Protein AF-A0A7V4JTA4-F1 (afdb_monomer)

Radius of gyration: 23.9 Å; Cα contacts (8 Å, |Δi|>4): 14; chains: 1; bounding box: 67×30×43 Å

Solvent-accessible surface area (backbone atoms only — not comparable to full-atom values): 5001 Å² total; per-residue (Å²): 133,82,64,90,89,48,84,68,96,59,54,70,66,60,48,51,53,52,53,52,50,53,36,31,72,76,53,34,67,69,52,30,52,56,49,48,63,71,69,46,74,68,92,53,62,61,70,63,51,45,67,73,69,50,73,100,63,54,72,69,56,52,53,50,53,53,52,49,57,52,51,56,50,51,51,56,59,62,74,74,112

Structure (mmCIF, N/CA/C/O backbone):
data_AF-A0A7V4JTA4-F1
#
_entry.id   AF-A0A7V4JTA4-F1
#
loop_
_atom_si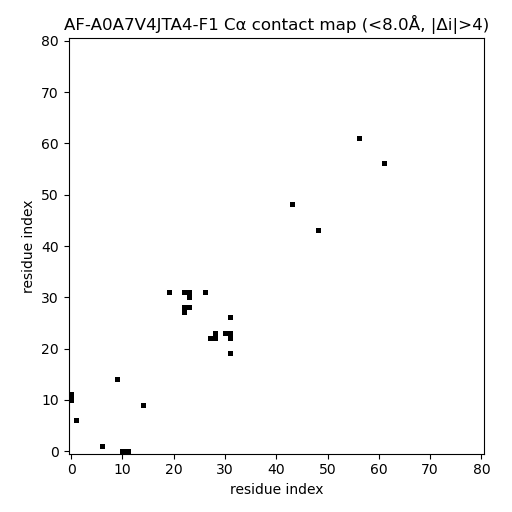te.group_PDB
_atom_site.id
_atom_site.type_symbol
_atom_site.label_atom_id
_atom_site.label_alt_id
_atom_site.label_comp_id
_atom_site.label_asym_id
_atom_site.label_entity_id
_atom_site.label_seq_id
_atom_site.pdbx_PDB_ins_code
_atom_site.Cartn_x
_atom_site.Cartn_y
_atom_site.Cartn_z
_atom_site.occupancy
_atom_site.B_iso_or_equiv
_atom_site.auth_seq_id
_atom_site.auth_comp_id
_atom_site.auth_asym_id
_atom_site.auth_atom_id
_atom_site.pdbx_PDB_model_num
ATOM 1 N N . MET A 1 1 ? -10.145 19.364 1.406 1.00 47.41 1 MET A N 1
ATOM 2 C CA . MET A 1 1 ? -10.236 19.438 -0.064 1.00 47.41 1 MET A CA 1
ATOM 3 C C . MET A 1 1 ? -11.699 19.207 -0.418 1.00 47.41 1 MET A C 1
ATOM 5 O O . MET A 1 1 ? -12.259 18.245 0.086 1.00 47.41 1 MET A O 1
ATOM 9 N N . VAL A 1 2 ? -12.361 20.141 -1.111 1.00 42.34 2 VAL A N 1
ATOM 10 C CA . VAL A 1 2 ? -13.815 20.078 -1.368 1.00 42.34 2 VAL A CA 1
ATOM 11 C C . VAL A 1 2 ? -14.053 19.295 -2.654 1.00 42.34 2 VAL A C 1
ATOM 13 O O . VAL A 1 2 ? -13.653 19.740 -3.725 1.00 42.34 2 VAL A O 1
ATOM 16 N N . LEU A 1 3 ? -14.725 18.153 -2.545 1.00 50.97 3 LEU A N 1
ATOM 17 C CA . LEU A 1 3 ? -15.368 17.477 -3.667 1.00 50.97 3 LEU A CA 1
ATOM 18 C C . LEU A 1 3 ? -16.882 17.549 -3.426 1.00 50.97 3 LEU A C 1
ATOM 20 O O . LEU A 1 3 ? -17.360 17.195 -2.351 1.00 50.97 3 LEU A O 1
ATOM 24 N N . ALA A 1 4 ? -17.620 18.065 -4.411 1.00 57.66 4 ALA A N 1
ATOM 25 C CA . ALA A 1 4 ? -19.088 18.084 -4.454 1.00 57.66 4 ALA A CA 1
ATOM 26 C C . ALA A 1 4 ? -19.820 18.770 -3.273 1.00 57.66 4 ALA A C 1
ATOM 28 O O . ALA A 1 4 ? -20.872 18.307 -2.839 1.00 57.66 4 ALA A O 1
ATOM 29 N N . GLY A 1 5 ? -19.294 19.881 -2.740 1.00 55.94 5 GLY A N 1
ATOM 30 C CA . GLY A 1 5 ? -20.015 20.705 -1.751 1.00 55.94 5 GLY A CA 1
ATOM 31 C C . GLY A 1 5 ? -20.236 20.048 -0.381 1.00 55.94 5 GLY A C 1
ATOM 32 O O . GLY A 1 5 ? -20.959 20.595 0.448 1.00 55.94 5 GLY A O 1
ATOM 33 N N . GLN A 1 6 ? -19.612 18.896 -0.123 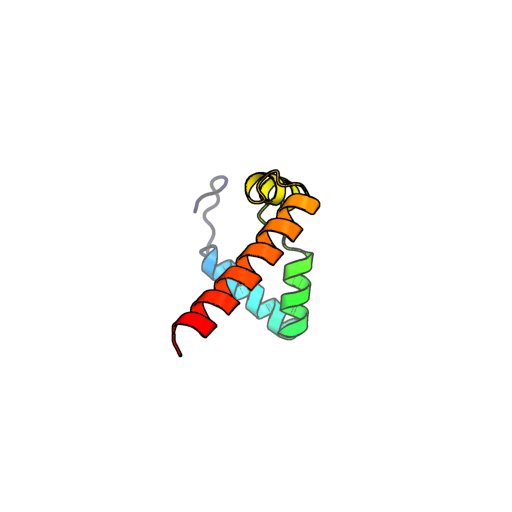1.00 61.22 6 GLN A N 1
ATOM 34 C CA . GLN A 1 6 ? -19.651 18.213 1.166 1.00 61.22 6 GLN A CA 1
ATOM 35 C C . GLN A 1 6 ? -18.438 18.628 2.006 1.00 61.22 6 GLN A C 1
ATOM 37 O O . GLN A 1 6 ? -17.285 18.463 1.600 1.00 61.22 6 GLN A O 1
ATOM 42 N N . GLN A 1 7 ? -18.693 19.176 3.194 1.00 62.34 7 GLN A N 1
ATOM 43 C CA . GLN A 1 7 ? -17.646 19.458 4.170 1.00 62.34 7 GLN A CA 1
ATOM 44 C C . GLN A 1 7 ? -17.3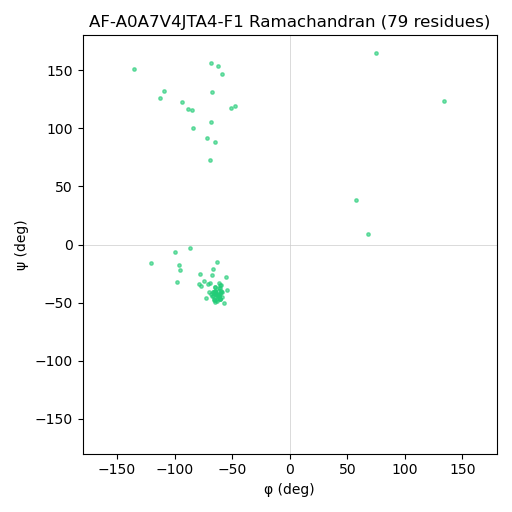70 18.185 4.972 1.00 62.34 7 GLN A C 1
ATOM 46 O O . GLN A 1 7 ? -18.117 17.827 5.880 1.00 62.34 7 GLN A O 1
ATOM 51 N N . PHE A 1 8 ? -16.300 17.473 4.622 1.00 71.12 8 PHE A N 1
ATOM 52 C CA . PHE A 1 8 ? -15.892 16.286 5.367 1.00 71.12 8 PHE A CA 1
ATOM 53 C C . PHE A 1 8 ? -15.402 16.673 6.766 1.00 71.12 8 PHE A C 1
ATOM 55 O O . PHE A 1 8 ? -14.562 17.558 6.923 1.00 71.12 8 PHE A O 1
ATOM 62 N N . ALA A 1 9 ? -15.900 15.972 7.789 1.00 79.56 9 ALA A N 1
ATOM 63 C CA . ALA A 1 9 ? -15.534 16.201 9.191 1.00 79.56 9 ALA A CA 1
ATOM 64 C C . ALA A 1 9 ? -14.046 15.931 9.494 1.00 79.56 9 ALA A C 1
ATOM 66 O O . ALA A 1 9 ? -13.548 16.303 10.554 1.00 79.56 9 ALA A O 1
ATOM 67 N N . ARG A 1 10 ? -13.331 15.250 8.591 1.00 83.00 10 ARG A N 1
ATOM 68 C CA . ARG A 1 10 ? -11.917 14.890 8.732 1.00 83.00 10 ARG A CA 1
ATOM 69 C C . ARG A 1 10 ? -11.173 15.168 7.433 1.00 83.00 10 ARG A C 1
ATOM 71 O O . ARG A 1 10 ? -11.752 15.088 6.354 1.00 83.00 10 ARG A O 1
ATOM 78 N N . SER A 1 11 ? -9.880 15.459 7.554 1.00 89.06 11 SER A N 1
ATOM 79 C CA . SER A 1 11 ? -8.987 15.556 6.397 1.00 89.06 11 SER A CA 1
ATOM 80 C C . SER A 1 11 ? -8.777 14.183 5.750 1.00 89.06 11 SER A C 1
ATOM 82 O O . SER A 1 11 ? -8.856 13.159 6.434 1.00 89.06 11 SER A O 1
ATOM 84 N N . ASP A 1 12 ? -8.426 14.152 4.465 1.00 85.38 12 ASP A N 1
ATOM 85 C CA . ASP A 1 12 ? -8.142 12.898 3.756 1.00 85.38 12 ASP A CA 1
ATOM 86 C C . ASP A 1 12 ? -6.986 12.121 4.403 1.00 85.38 12 ASP A C 1
ATOM 88 O O . ASP A 1 12 ? -7.008 10.895 4.452 1.00 85.38 12 ASP A O 1
ATOM 92 N N . ALA A 1 13 ? -5.986 12.827 4.943 1.00 85.25 13 ALA A N 1
ATOM 93 C CA . ALA A 1 13 ? -4.880 12.210 5.671 1.00 85.25 13 ALA A CA 1
ATOM 94 C C . ALA A 1 13 ? -5.377 11.503 6.940 1.0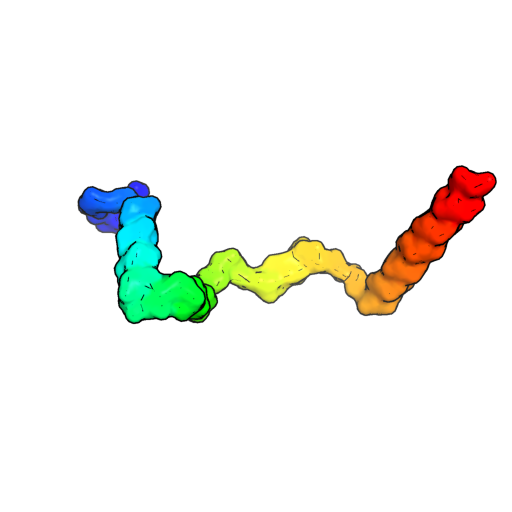0 85.25 13 ALA A C 1
ATOM 96 O O . ALA A 1 13 ? -5.056 10.340 7.173 1.00 85.25 13 ALA A O 1
ATOM 97 N N . THR A 1 14 ? -6.229 12.177 7.716 1.00 90.44 14 THR A N 1
ATOM 98 C CA . THR A 1 14 ? -6.845 11.613 8.923 1.00 90.44 14 THR A CA 1
ATOM 99 C C . THR A 1 14 ? -7.776 10.447 8.588 1.00 90.44 14 THR A C 1
ATOM 101 O O . THR A 1 14 ? -7.838 9.477 9.341 1.00 90.44 14 THR A O 1
ATOM 104 N N . LEU A 1 15 ? -8.504 10.516 7.472 1.00 91.25 15 LEU A N 1
ATOM 105 C CA . LEU A 1 15 ? -9.361 9.428 7.006 1.00 91.25 15 LEU A CA 1
ATOM 106 C C . LEU A 1 15 ? -8.531 8.197 6.613 1.00 91.25 15 LEU A C 1
ATOM 108 O O . LEU A 1 15 ? -8.826 7.096 7.074 1.00 91.25 15 LEU A O 1
ATOM 112 N N . ARG A 1 16 ? -7.457 8.387 5.833 1.00 90.19 16 ARG A N 1
ATOM 113 C CA . ARG A 1 16 ? -6.537 7.307 5.439 1.00 90.19 16 ARG A CA 1
ATOM 114 C C . ARG A 1 16 ? -5.862 6.658 6.641 1.00 90.19 16 ARG A C 1
ATOM 116 O O . ARG A 1 16 ? -5.799 5.437 6.702 1.00 90.19 16 ARG A O 1
ATOM 123 N N . GLN A 1 17 ? -5.402 7.456 7.604 1.00 93.31 17 GLN A N 1
ATOM 124 C CA . GLN A 1 17 ? -4.775 6.941 8.821 1.00 93.31 17 GLN A CA 1
ATOM 125 C C . GLN A 1 17 ? -5.734 6.048 9.619 1.00 93.31 17 GLN A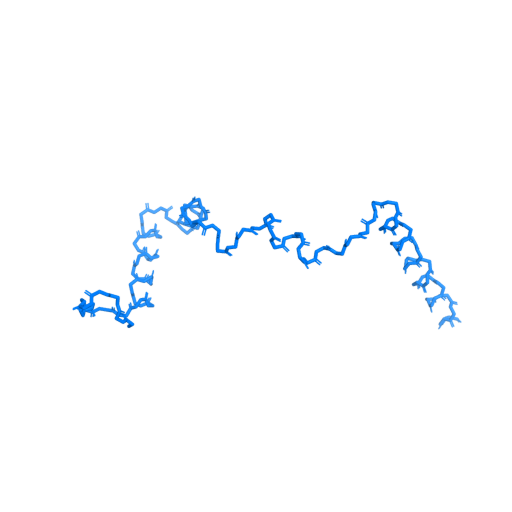 C 1
ATOM 127 O O . GLN A 1 17 ? -5.352 4.946 10.005 1.00 93.31 17 GLN A O 1
ATOM 132 N N . HIS A 1 18 ? -6.979 6.488 9.832 1.00 95.94 18 HIS A N 1
ATOM 133 C CA . HIS A 1 18 ? -7.975 5.668 10.529 1.00 95.94 18 HIS A CA 1
ATOM 134 C C . HIS A 1 18 ? -8.315 4.393 9.754 1.00 95.94 18 HIS A C 1
ATOM 136 O O . HIS A 1 18 ? -8.381 3.325 10.355 1.00 95.94 18 HIS A O 1
ATOM 142 N N . GLY A 1 19 ? -8.494 4.484 8.433 1.00 94.69 19 GLY A N 1
ATOM 143 C CA . GLY A 1 19 ? -8.762 3.312 7.597 1.00 94.69 19 GLY A CA 1
ATOM 144 C C . GLY A 1 19 ? -7.623 2.292 7.638 1.00 94.69 19 GLY A C 1
ATOM 145 O O . GLY A 1 19 ? -7.869 1.103 7.801 1.00 94.69 19 GLY A O 1
ATOM 146 N N . TYR A 1 20 ? -6.374 2.757 7.569 1.00 95.00 20 TYR A N 1
ATOM 147 C CA . TYR A 1 20 ? -5.200 1.893 7.671 1.00 95.00 20 TYR A CA 1
ATOM 148 C C . TYR A 1 20 ? -5.126 1.183 9.029 1.00 95.00 20 TYR A C 1
ATOM 150 O O . TYR A 1 20 ? -4.921 -0.025 9.078 1.00 95.00 20 TYR A O 1
ATOM 158 N N . MET A 1 21 ? -5.353 1.905 10.129 1.00 97.62 21 MET A N 1
ATOM 159 C CA . MET A 1 21 ? -5.351 1.312 11.470 1.00 97.62 21 MET A CA 1
ATOM 160 C C . MET A 1 21 ? -6.465 0.283 11.663 1.00 97.62 21 MET A C 1
ATOM 162 O O . MET A 1 21 ? -6.194 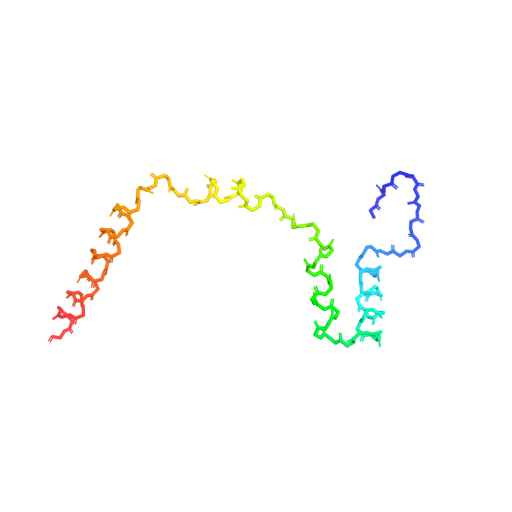-0.791 12.189 1.00 97.62 21 MET A O 1
ATOM 166 N N . ALA A 1 22 ? -7.674 0.553 11.166 1.00 98.12 22 ALA A N 1
ATOM 167 C CA . ALA A 1 22 ? -8.773 -0.410 11.217 1.00 98.12 22 ALA A CA 1
ATOM 168 C C . ALA A 1 22 ? -8.454 -1.706 10.445 1.00 98.12 22 ALA A C 1
ATOM 170 O O . ALA A 1 22 ? -8.795 -2.799 10.890 1.00 98.12 22 ALA A O 1
ATOM 171 N N . LEU A 1 23 ? -7.760 -1.602 9.306 1.00 97.75 23 LEU A N 1
ATOM 172 C CA . LEU A 1 23 ? -7.312 -2.770 8.543 1.00 97.75 23 LEU A CA 1
ATOM 173 C C . LEU A 1 23 ? -6.227 -3.558 9.284 1.00 97.75 23 LEU A C 1
ATOM 175 O O . LEU A 1 23 ? -6.287 -4.784 9.323 1.00 97.75 23 LEU A O 1
ATOM 179 N N . VAL A 1 24 ? -5.256 -2.870 9.892 1.00 97.94 24 VAL A N 1
ATOM 180 C CA . VAL A 1 24 ? -4.207 -3.512 10.699 1.00 97.94 24 VAL A CA 1
ATOM 181 C C . VAL A 1 24 ? -4.803 -4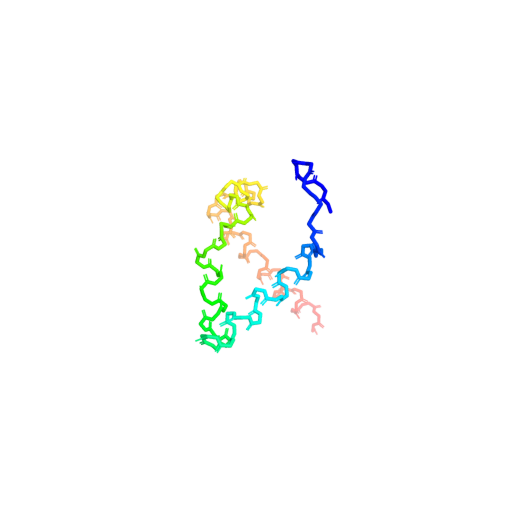.228 11.909 1.00 97.94 24 VAL A C 1
ATOM 183 O O . VAL A 1 24 ? -4.366 -5.329 12.225 1.00 97.94 24 VAL A O 1
ATOM 186 N N . GLU A 1 25 ? -5.804 -3.645 12.565 1.00 98.31 25 GLU A N 1
ATOM 187 C CA . GLU A 1 25 ? -6.491 -4.271 13.699 1.00 98.31 25 GLU A CA 1
ATOM 188 C C . GLU A 1 25 ? -7.241 -5.546 13.286 1.00 98.31 25 GLU A C 1
ATOM 190 O O . GLU A 1 25 ? -7.188 -6.548 13.995 1.00 98.31 25 GLU A O 1
ATOM 195 N N . ALA A 1 26 ? -7.891 -5.537 12.120 1.00 98.38 26 ALA A N 1
ATOM 196 C CA . ALA A 1 26 ? -8.676 -6.673 11.644 1.00 98.38 26 ALA A CA 1
ATOM 197 C C . ALA A 1 26 ? -7.832 -7.804 11.029 1.00 98.38 26 ALA A C 1
ATOM 199 O O . ALA A 1 26 ? -8.208 -8.970 11.132 1.00 98.38 26 ALA A O 1
ATOM 200 N N . LEU A 1 27 ? -6.728 -7.468 10.353 1.00 97.94 27 LEU A N 1
ATOM 201 C CA . LEU A 1 27 ? -5.984 -8.398 9.490 1.00 97.94 27 LEU A CA 1
ATOM 202 C C . LEU A 1 27 ? -4.528 -8.608 9.929 1.00 97.94 27 LEU A C 1
ATOM 204 O O . LEU A 1 27 ? -3.865 -9.536 9.478 1.00 97.94 27 LEU A O 1
ATOM 208 N N . GLY A 1 28 ? -3.993 -7.742 10.786 1.00 97.12 28 GLY A N 1
ATOM 209 C CA . GLY A 1 28 ? -2.554 -7.625 10.996 1.00 97.12 28 GLY A CA 1
ATOM 210 C C . GLY A 1 28 ? -1.850 -6.901 9.841 1.00 97.12 28 GLY A C 1
ATOM 211 O O . GLY A 1 28 ? -2.386 -6.715 8.750 1.00 97.12 28 GLY A O 1
ATOM 212 N N . TYR A 1 29 ? -0.611 -6.467 10.083 1.00 95.75 29 TYR A N 1
ATOM 213 C CA . TYR A 1 29 ? 0.137 -5.616 9.147 1.00 95.75 29 TYR A CA 1
ATOM 214 C C . TYR A 1 29 ? 0.332 -6.235 7.756 1.00 95.75 29 TYR A C 1
ATOM 216 O O . TYR A 1 29 ? 0.149 -5.548 6.753 1.00 95.75 29 TYR A O 1
ATOM 224 N N . ALA A 1 30 ? 0.711 -7.514 7.690 1.00 95.25 30 ALA A N 1
ATOM 225 C CA . ALA A 1 30 ? 1.040 -8.171 6.426 1.00 95.25 30 ALA A CA 1
ATOM 226 C C . ALA A 1 30 ? -0.185 -8.281 5.504 1.00 95.25 30 ALA A C 1
ATOM 228 O O . ALA A 1 30 ? -0.130 -7.866 4.343 1.00 95.25 30 ALA A O 1
ATOM 229 N N . ASP A 1 31 ? -1.303 -8.771 6.038 1.00 96.44 31 ASP A N 1
ATOM 230 C CA . ASP A 1 31 ? -2.526 -8.953 5.261 1.00 96.44 31 ASP A CA 1
ATOM 231 C C . ASP A 1 31 ? -3.226 -7.620 4.972 1.00 96.44 31 ASP A C 1
ATOM 233 O O . ASP A 1 31 ? -3.775 -7.457 3.884 1.00 96.44 31 ASP A O 1
ATOM 237 N N . ALA A 1 32 ? -3.125 -6.622 5.858 1.00 96.50 32 ALA A N 1
ATOM 238 C CA . ALA A 1 32 ? -3.610 -5.268 5.583 1.00 96.50 32 ALA A CA 1
ATOM 239 C C . ALA A 1 32 ? -2.894 -4.626 4.382 1.00 96.50 32 ALA A C 1
ATOM 241 O O . ALA A 1 32 ? -3.545 -4.057 3.504 1.00 96.50 32 ALA A O 1
ATOM 242 N N . ILE A 1 33 ? -1.563 -4.744 4.306 1.00 92.12 33 ILE A N 1
ATOM 243 C CA . ILE A 1 33 ? -0.780 -4.234 3.171 1.00 92.12 33 ILE A CA 1
ATOM 244 C C . ILE A 1 33 ? -1.143 -4.989 1.890 1.00 92.12 33 ILE A C 1
ATOM 246 O O . ILE A 1 33 ? -1.422 -4.355 0.874 1.00 92.12 33 ILE A O 1
ATOM 250 N N . ARG A 1 34 ? -1.193 -6.327 1.933 1.00 91.31 34 ARG A N 1
ATOM 251 C CA . ARG A 1 34 ? -1.570 -7.154 0.776 1.00 91.31 34 ARG A CA 1
ATOM 252 C C . ARG A 1 34 ? -2.981 -6.845 0.274 1.00 91.31 34 ARG A C 1
ATOM 254 O O . ARG A 1 34 ? -3.212 -6.826 -0.929 1.00 91.31 34 ARG A O 1
ATOM 261 N N . PHE A 1 35 ? -3.926 -6.619 1.179 1.00 93.50 35 PHE A N 1
ATOM 262 C CA . PHE A 1 35 ? -5.281 -6.220 0.820 1.00 93.50 35 PHE A CA 1
ATOM 263 C C . PHE A 1 35 ? -5.276 -4.860 0.119 1.00 93.50 35 PHE A C 1
ATOM 265 O O . PHE A 1 35 ? -5.840 -4.722 -0.965 1.00 93.50 35 PHE A O 1
ATOM 272 N N . LEU A 1 36 ? -4.583 -3.870 0.692 1.00 90.62 36 LEU A N 1
ATOM 273 C CA . LEU A 1 36 ? -4.486 -2.530 0.117 1.00 90.62 36 LEU A CA 1
ATOM 274 C C . LEU A 1 36 ? -3.889 -2.538 -1.289 1.00 90.62 36 LEU A C 1
ATOM 276 O O . LEU A 1 36 ? -4.421 -1.839 -2.141 1.00 90.62 36 LEU A O 1
ATOM 280 N N . THR A 1 37 ? -2.859 -3.345 -1.558 1.00 86.06 37 THR A N 1
ATOM 281 C CA . THR A 1 37 ? -2.270 -3.444 -2.905 1.00 86.06 37 THR A CA 1
ATOM 282 C C . THR A 1 37 ? -3.203 -4.087 -3.931 1.00 86.06 37 THR A C 1
ATOM 284 O O . THR A 1 37 ? -3.082 -3.800 -5.118 1.00 86.06 37 THR A O 1
ATOM 287 N N . GLN A 1 38 ? -4.138 -4.940 -3.502 1.00 86.12 38 GLN A N 1
ATOM 288 C CA . GLN A 1 38 ? -5.142 -5.548 -4.383 1.00 86.12 38 GLN A CA 1
ATOM 289 C C . GLN A 1 38 ? -6.274 -4.581 -4.736 1.00 86.12 38 GLN A C 1
ATOM 291 O O . GLN A 1 38 ? -6.803 -4.642 -5.844 1.00 86.12 38 GLN A O 1
ATOM 296 N N . ILE A 1 39 ? -6.665 -3.716 -3.795 1.00 84.12 39 ILE A N 1
ATOM 297 C CA . ILE A 1 39 ? -7.788 -2.785 -3.981 1.00 84.12 39 ILE A CA 1
ATOM 298 C C . ILE A 1 39 ? -7.352 -1.395 -4.440 1.00 84.12 39 ILE A C 1
ATOM 300 O O . ILE A 1 39 ? -8.173 -0.623 -4.937 1.00 84.12 39 ILE A O 1
ATOM 304 N N . SER A 1 40 ? -6.075 -1.048 -4.277 1.00 73.81 40 SER A N 1
ATOM 305 C CA . SER A 1 40 ? -5.518 0.147 -4.884 1.00 73.81 40 SER A CA 1
ATOM 306 C C . SER A 1 40 ? -5.478 -0.078 -6.389 1.00 73.81 40 SER A C 1
ATOM 308 O O . SER A 1 40 ? -4.625 -0.815 -6.883 1.00 73.81 40 SER A O 1
ATOM 310 N N . ALA A 1 41 ? -6.386 0.566 -7.126 1.00 60.69 41 ALA A N 1
ATOM 311 C CA . ALA A 1 41 ? -6.159 0.806 -8.543 1.00 60.69 41 ALA A CA 1
ATOM 312 C C . ALA A 1 41 ? -4.773 1.450 -8.650 1.00 60.69 41 ALA A C 1
ATOM 314 O O . ALA A 1 41 ? -4.549 2.495 -8.030 1.00 60.69 41 ALA A O 1
ATOM 315 N N . GLY A 1 42 ? -3.830 0.787 -9.325 1.00 60.16 42 GLY A N 1
ATOM 316 C CA . GLY A 1 42 ? -2.492 1.332 -9.523 1.00 60.16 42 GLY A CA 1
ATOM 317 C C . GLY A 1 42 ? -2.631 2.775 -9.993 1.00 60.16 42 GLY A C 1
ATOM 318 O O . GLY A 1 42 ? -3.308 3.044 -10.984 1.00 60.16 42 GLY A O 1
ATOM 319 N N . GLN A 1 43 ? -2.097 3.727 -9.226 1.00 53.75 43 GLN A N 1
ATOM 320 C CA . GLN A 1 43 ? -2.037 5.107 -9.686 1.00 53.75 43 GLN A CA 1
ATOM 321 C C . GLN A 1 43 ? -0.970 5.157 -10.772 1.00 53.75 43 GLN A C 1
ATOM 323 O O . GLN A 1 43 ? 0.215 5.278 -10.483 1.00 53.75 43 GLN A O 1
ATOM 328 N N . GLY A 1 44 ? -1.425 4.971 -12.004 1.00 53.97 44 GLY A N 1
ATOM 329 C CA . GLY A 1 44 ? -0.603 4.869 -13.195 1.00 53.97 44 GLY A CA 1
ATOM 330 C C . GLY A 1 44 ? -1.070 3.686 -14.021 1.00 53.97 44 GLY A C 1
ATOM 331 O O . GLY A 1 44 ? -1.098 2.552 -13.539 1.00 53.97 44 GLY A O 1
ATOM 332 N N . ASP A 1 45 ? -1.422 3.946 -15.275 1.00 56.88 45 ASP A N 1
ATOM 333 C CA . ASP A 1 45 ? -1.371 2.901 -16.282 1.00 56.88 45 ASP A CA 1
ATOM 334 C C . ASP A 1 45 ? 0.112 2.527 -16.422 1.00 56.88 45 ASP A C 1
ATOM 336 O O . ASP A 1 45 ? 0.875 3.163 -17.142 1.00 56.88 45 ASP A O 1
ATOM 340 N N . TYR A 1 46 ? 0.563 1.574 -15.601 1.00 54.22 46 TYR A N 1
ATOM 341 C CA . TYR A 1 46 ? 1.951 1.114 -15.577 1.00 54.22 46 TYR A CA 1
ATOM 342 C C . TYR A 1 46 ? 2.394 0.654 -16.970 1.00 54.22 46 TYR A C 1
ATOM 344 O O . TYR A 1 46 ? 3.566 0.786 -17.309 1.00 54.22 46 TYR A O 1
ATOM 352 N N . VAL A 1 47 ? 1.451 0.182 -17.791 1.00 56.22 47 VAL A N 1
ATOM 353 C CA . VAL A 1 47 ? 1.693 -0.228 -19.172 1.00 56.22 47 VAL A CA 1
ATOM 354 C C . VAL A 1 47 ? 1.926 1.000 -20.060 1.00 56.22 47 VAL A C 1
ATOM 356 O O . VAL A 1 47 ? 2.928 1.039 -20.774 1.00 56.22 47 VAL A O 1
ATOM 359 N N . GLU A 1 48 ? 1.105 2.051 -19.957 1.00 55.62 48 GLU A N 1
ATOM 360 C CA . GLU A 1 48 ? 1.352 3.312 -20.683 1.00 55.62 48 GLU A CA 1
ATOM 361 C C . GLU A 1 48 ? 2.607 4.051 -20.190 1.00 55.62 48 GLU A C 1
ATOM 363 O O . GLU A 1 48 ? 3.394 4.552 -20.995 1.00 55.62 48 GLU A O 1
ATOM 368 N N . GLN A 1 49 ? 2.858 4.095 -18.878 1.00 54.06 49 GLN A N 1
ATOM 369 C CA . GLN A 1 49 ? 4.049 4.754 -18.334 1.00 54.06 49 GLN A CA 1
ATOM 370 C C . GLN A 1 49 ? 5.334 3.991 -18.670 1.00 54.06 49 GLN A C 1
ATOM 372 O O . GLN A 1 49 ? 6.359 4.624 -18.923 1.00 54.06 49 GLN A O 1
ATOM 377 N N . GLN A 1 50 ? 5.298 2.657 -18.749 1.00 58.56 50 GLN A N 1
ATOM 378 C CA . GLN A 1 50 ? 6.427 1.866 -19.238 1.00 58.56 50 GLN A CA 1
ATOM 379 C C . GLN A 1 50 ? 6.786 2.246 -20.680 1.00 58.56 50 GLN A C 1
ATOM 381 O O . GLN A 1 50 ? 7.967 2.402 -20.978 1.00 58.56 50 GLN A O 1
ATOM 386 N N . HIS A 1 51 ? 5.800 2.470 -21.553 1.00 57.88 51 HIS A N 1
ATOM 387 C CA . HIS A 1 51 ? 6.043 2.911 -22.932 1.00 57.88 51 HIS A CA 1
ATOM 388 C C . HIS A 1 51 ? 6.641 4.321 -23.042 1.00 57.88 51 HIS A C 1
ATOM 390 O O . HIS A 1 51 ? 7.225 4.652 -24.067 1.00 57.88 51 HIS A O 1
ATOM 396 N N . HIS A 1 52 ? 6.503 5.167 -22.018 1.00 59.97 52 HIS A N 1
ATOM 397 C CA . HIS A 1 52 ? 7.088 6.515 -22.009 1.00 59.97 52 HIS A CA 1
ATOM 398 C C . HIS A 1 52 ? 8.452 6.591 -21.314 1.00 59.97 52 HIS A C 1
ATOM 400 O O . HIS A 1 52 ? 9.211 7.527 -21.560 1.00 59.97 52 HIS A O 1
ATOM 406 N N . ILE A 1 53 ? 8.758 5.637 -20.432 1.00 63.09 53 ILE A N 1
ATOM 407 C CA . ILE A 1 53 ? 9.991 5.628 -19.635 1.00 63.09 53 ILE A CA 1
ATOM 408 C C . ILE A 1 53 ? 11.051 4.718 -20.262 1.00 63.09 53 ILE A C 1
ATOM 410 O O . ILE A 1 53 ? 12.243 5.001 -20.145 1.00 63.09 53 ILE A O 1
ATOM 414 N N . VAL A 1 54 ? 10.637 3.630 -20.918 1.00 64.88 54 VAL A N 1
ATOM 415 C CA . VAL A 1 54 ? 11.559 2.709 -21.582 1.00 64.88 54 VAL A CA 1
ATOM 416 C C . VAL A 1 54 ? 11.856 3.257 -22.980 1.00 64.88 54 VAL A C 1
ATOM 418 O O . VAL A 1 54 ? 10.931 3.361 -23.785 1.00 64.88 54 VAL A O 1
ATOM 421 N N . PRO A 1 55 ? 13.109 3.642 -23.279 1.00 66.69 55 PRO A N 1
ATOM 422 C CA . PRO A 1 55 ? 13.473 4.059 -24.625 1.00 66.69 55 PRO A CA 1
ATOM 423 C C . PRO A 1 55 ? 13.192 2.924 -25.616 1.00 66.69 55 PRO A C 1
ATOM 425 O O . PRO A 1 55 ? 13.321 1.753 -25.258 1.00 66.69 55 PRO A O 1
ATOM 428 N N . ASP A 1 56 ? 12.814 3.281 -26.845 1.00 73.81 56 ASP A N 1
ATOM 429 C CA . ASP A 1 56 ? 12.607 2.345 -27.958 1.00 73.81 56 ASP A CA 1
ATOM 430 C C . ASP A 1 56 ? 13.960 1.765 -28.389 1.00 73.81 56 ASP A C 1
ATOM 432 O O . ASP A 1 56 ? 14.574 2.191 -29.364 1.00 73.81 56 ASP A O 1
ATOM 436 N N . VAL A 1 57 ? 14.494 0.877 -27.553 1.00 77.56 57 VAL A N 1
ATOM 437 C CA . VAL A 1 57 ? 15.716 0.124 -27.804 1.00 77.56 57 VAL A CA 1
ATOM 438 C C . VAL A 1 57 ? 15.298 -1.310 -28.044 1.00 77.56 57 VAL A C 1
ATOM 440 O O . VAL A 1 57 ? 14.519 -1.896 -27.284 1.00 77.56 57 VAL A O 1
ATOM 443 N N . SER A 1 58 ? 15.831 -1.897 -29.103 1.00 83.31 58 SER A N 1
ATOM 444 C CA . SER A 1 58 ? 15.677 -3.325 -29.319 1.00 83.31 58 SER A CA 1
ATOM 445 C C . SER A 1 58 ? 16.339 -4.105 -28.180 1.00 83.31 58 SER A C 1
ATOM 447 O O . SER A 1 58 ? 17.296 -3.660 -27.540 1.00 83.31 58 SER A O 1
ATOM 449 N N . VAL A 1 59 ? 15.840 -5.316 -27.936 1.00 80.50 59 VAL A N 1
ATOM 450 C CA . VAL A 1 59 ? 16.441 -6.237 -26.963 1.00 80.50 59 VAL A CA 1
ATOM 451 C C . VAL A 1 59 ? 17.927 -6.463 -27.276 1.00 80.50 59 VAL A C 1
ATOM 453 O O . VAL A 1 59 ? 18.750 -6.465 -26.362 1.00 80.50 59 VAL A O 1
ATOM 456 N N . ASP A 1 60 ? 18.280 -6.567 -28.559 1.00 87.44 60 ASP A N 1
ATOM 457 C CA . ASP A 1 60 ? 19.662 -6.739 -29.018 1.00 87.44 60 ASP A CA 1
ATOM 458 C C . ASP A 1 60 ? 20.550 -5.536 -28.659 1.00 87.44 60 ASP A C 1
ATOM 460 O O . ASP A 1 60 ? 21.657 -5.711 -28.143 1.00 87.44 60 ASP A O 1
ATOM 464 N N . GLU A 1 61 ? 20.058 -4.308 -28.848 1.00 84.44 61 GLU A N 1
ATOM 465 C CA . GLU A 1 61 ? 20.779 -3.088 -28.460 1.00 84.44 61 GLU A CA 1
ATOM 466 C C . GLU A 1 61 ? 20.973 -2.991 -26.946 1.00 84.44 61 GLU A C 1
ATOM 468 O O . GLU A 1 61 ? 22.033 -2.561 -26.489 1.00 84.44 61 GLU A O 1
ATOM 473 N N . LEU A 1 62 ? 19.990 -3.424 -26.153 1.00 87.81 62 LEU A N 1
ATOM 474 C CA . LEU A 1 62 ? 20.100 -3.438 -24.695 1.00 87.81 62 LEU A CA 1
ATOM 475 C C . LEU A 1 62 ? 21.187 -4.411 -24.218 1.00 87.81 62 LEU A C 1
ATOM 477 O O . LEU A 1 62 ? 21.984 -4.071 -23.338 1.00 87.81 62 LEU A O 1
ATOM 481 N N . TYR A 1 63 ? 21.257 -5.604 -24.817 1.00 91.12 63 TYR A N 1
ATOM 482 C CA . TYR A 1 63 ? 22.315 -6.574 -24.520 1.00 91.12 63 TYR A CA 1
ATOM 483 C C . TYR A 1 63 ? 23.697 -6.060 -24.925 1.00 91.12 63 TYR A C 1
ATOM 485 O O . TYR A 1 63 ? 24.659 -6.233 -24.170 1.00 91.12 63 TYR A O 1
ATOM 493 N N . GLU A 1 64 ? 23.802 -5.388 -26.070 1.00 92.31 64 GLU A N 1
ATOM 494 C CA . GLU A 1 64 ? 25.063 -4.812 -26.529 1.00 92.31 64 GLU A CA 1
ATOM 495 C C . GLU A 1 64 ? 25.529 -3.668 -25.617 1.00 92.31 64 GLU A C 1
ATOM 497 O O . GLU A 1 64 ? 26.681 -3.657 -25.182 1.00 92.31 64 GLU A O 1
ATOM 502 N N . GLN A 1 65 ? 24.629 -2.762 -25.222 1.00 90.44 65 GLN A N 1
ATOM 503 C CA . GLN A 1 65 ? 24.936 -1.687 -24.269 1.00 90.44 65 GLN A CA 1
ATOM 504 C C . GLN A 1 65 ? 25.386 -2.237 -22.911 1.00 90.44 65 GLN A C 1
ATOM 506 O O . GLN A 1 65 ? 26.365 -1.756 -22.333 1.00 90.44 65 GLN A O 1
ATOM 511 N N . ALA A 1 66 ? 24.709 -3.276 -22.408 1.00 90.88 66 ALA A N 1
ATOM 512 C CA . ALA A 1 66 ? 25.102 -3.935 -21.170 1.00 90.88 66 ALA A CA 1
ATOM 513 C C . ALA A 1 66 ? 26.516 -4.522 -21.287 1.00 90.88 66 ALA A C 1
ATOM 515 O O . ALA A 1 66 ? 27.347 -4.292 -20.407 1.00 90.88 66 ALA A O 1
ATOM 516 N N . ARG A 1 67 ? 26.811 -5.232 -22.385 1.00 94.06 67 ARG A N 1
ATOM 517 C CA . ARG A 1 67 ? 28.128 -5.823 -22.664 1.00 94.06 67 ARG A CA 1
ATOM 518 C C . ARG A 1 67 ? 29.231 -4.767 -22.671 1.00 94.06 67 ARG A C 1
ATOM 520 O O . ARG A 1 67 ? 30.223 -4.943 -21.967 1.00 94.06 67 ARG A O 1
ATOM 527 N N . GLN A 1 68 ? 29.040 -3.672 -23.403 1.00 91.88 68 GLN A N 1
ATOM 528 C CA . GLN A 1 68 ? 30.013 -2.577 -23.484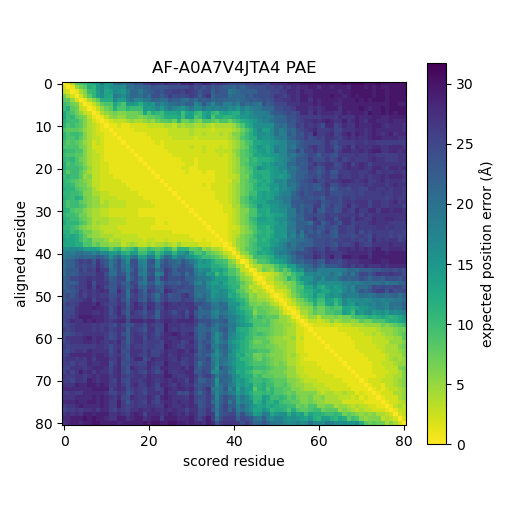 1.00 91.88 68 GLN A CA 1
ATOM 529 C C . GLN A 1 68 ? 30.273 -1.947 -22.114 1.00 91.88 68 GLN A C 1
ATOM 531 O O . GLN A 1 68 ? 31.417 -1.826 -21.688 1.00 91.88 68 GLN A O 1
ATOM 536 N N . HIS A 1 69 ? 29.218 -1.655 -21.353 1.00 92.88 69 HIS A N 1
ATOM 537 C CA . HIS A 1 69 ? 29.358 -1.085 -20.015 1.00 92.88 69 HIS A CA 1
ATOM 538 C C . HIS A 1 69 ? 30.146 -1.992 -19.047 1.00 92.88 69 HIS A C 1
ATOM 540 O O . HIS A 1 69 ? 30.885 -1.497 -18.188 1.00 92.88 69 HIS A O 1
ATOM 546 N N . TRP A 1 70 ? 30.013 -3.317 -19.170 1.00 89.44 70 TRP A N 1
ATOM 547 C CA . TRP A 1 70 ? 30.808 -4.264 -18.384 1.00 89.44 70 TRP A CA 1
ATOM 548 C C . TRP A 1 70 ? 32.282 -4.291 -18.802 1.00 89.44 70 TRP A C 1
ATOM 550 O O . TRP A 1 70 ? 33.143 -4.317 -17.921 1.00 89.44 70 TRP A O 1
ATOM 560 N N . LEU A 1 71 ? 32.574 -4.234 -20.103 1.00 90.94 71 LEU A N 1
ATOM 561 C CA . LEU A 1 71 ? 33.941 -4.186 -20.633 1.00 90.94 71 LEU A CA 1
ATOM 562 C C . LEU A 1 71 ? 34.653 -2.883 -20.237 1.00 90.94 71 LEU A C 1
ATOM 564 O O . LEU A 1 71 ? 35.729 -2.931 -19.646 1.00 90.94 71 LEU A O 1
ATOM 568 N N . ASP A 1 72 ? 34.000 -1.734 -20.413 1.00 89.38 72 ASP A N 1
ATOM 569 C CA . ASP A 1 72 ? 34.537 -0.418 -20.038 1.00 89.38 72 ASP A CA 1
ATOM 570 C C . ASP A 1 72 ? 34.804 -0.299 -18.534 1.00 89.38 72 ASP A C 1
ATOM 572 O O . ASP A 1 72 ? 35.708 0.408 -18.077 1.00 89.38 72 ASP A O 1
ATOM 576 N N . ARG A 1 73 ? 33.983 -0.960 -17.711 1.00 87.75 73 ARG A N 1
ATOM 577 C CA . ARG A 1 73 ? 34.229 -1.048 -16.270 1.00 87.75 73 ARG A CA 1
ATOM 578 C C . ARG A 1 73 ? 35.474 -1.879 -15.976 1.00 87.75 73 ARG A C 1
ATOM 580 O O . ARG A 1 73 ? 36.260 -1.473 -15.126 1.00 87.75 73 ARG A O 1
ATOM 587 N N . GLN A 1 74 ? 35.643 -3.020 -16.637 1.00 82.75 74 GLN A N 1
ATOM 588 C CA . GLN A 1 74 ? 36.809 -3.882 -16.437 1.00 82.75 74 GLN A CA 1
ATOM 589 C C . GLN A 1 74 ? 38.102 -3.201 -16.891 1.00 82.75 74 GLN A C 1
ATOM 591 O O . GLN A 1 74 ? 39.092 -3.254 -16.166 1.00 82.75 74 GLN A O 1
ATOM 596 N N . ASP A 1 75 ? 38.083 -2.495 -18.021 1.00 81.88 75 ASP A N 1
ATOM 597 C CA . ASP A 1 75 ? 39.249 -1.756 -18.504 1.00 81.88 75 ASP A CA 1
ATOM 598 C C . ASP A 1 75 ? 39.620 -0.590 -17.585 1.00 81.88 75 ASP A C 1
ATOM 600 O O . ASP A 1 75 ? 40.792 -0.434 -17.248 1.00 81.88 75 ASP A O 1
ATOM 604 N N . ARG A 1 76 ? 38.639 0.163 -17.065 1.00 82.12 76 ARG A N 1
ATOM 605 C CA . ARG A 1 76 ? 38.906 1.206 -16.057 1.00 82.12 76 ARG A CA 1
ATOM 606 C C . ARG A 1 76 ? 39.527 0.663 -14.775 1.00 82.12 76 ARG A C 1
ATOM 608 O O . ARG A 1 76 ? 40.368 1.334 -14.190 1.00 82.12 76 ARG A O 1
ATOM 615 N N . LEU A 1 77 ? 39.109 -0.523 -14.334 1.00 76.38 77 LEU A N 1
ATOM 616 C CA . LEU A 1 77 ? 39.687 -1.169 -13.155 1.00 76.38 77 LEU A CA 1
ATOM 617 C C . LEU A 1 77 ? 41.108 -1.675 -13.432 1.00 76.38 77 LEU A C 1
ATOM 619 O O . LEU A 1 77 ? 41.954 -1.593 -12.556 1.00 76.38 77 LEU A O 1
ATOM 623 N N . ARG A 1 78 ? 41.389 -2.128 -14.658 1.00 68.62 78 ARG A N 1
ATOM 624 C CA . ARG A 1 78 ? 42.708 -2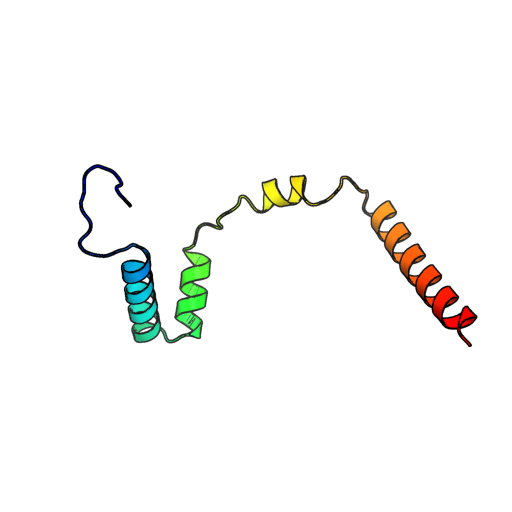.623 -15.070 1.00 68.62 78 ARG A CA 1
ATOM 625 C C . ARG A 1 78 ? 43.723 -1.513 -15.370 1.00 68.62 78 ARG A C 1
ATOM 627 O O . ARG A 1 78 ? 44.914 -1.765 -15.299 1.00 68.62 78 ARG A O 1
ATOM 634 N N . SER A 1 79 ? 43.276 -0.311 -15.736 1.00 65.44 79 SER A N 1
ATOM 635 C CA . SER A 1 79 ? 44.144 0.863 -15.949 1.00 65.44 79 SER A CA 1
ATOM 636 C C . SER A 1 79 ? 44.438 1.666 -14.674 1.00 65.44 79 SER A C 1
ATOM 638 O O . SER A 1 79 ? 45.148 2.667 -14.749 1.00 65.44 79 SER A O 1
ATOM 640 N N . ALA A 1 80 ? 43.848 1.282 -13.537 1.00 60.47 80 ALA A N 1
ATOM 641 C CA . ALA A 1 80 ? 44.044 1.925 -12.237 1.00 60.47 80 ALA A CA 1
ATOM 642 C C . ALA A 1 80 ? 45.037 1.177 -11.318 1.00 60.47 80 ALA A C 1
ATOM 644 O O . ALA A 1 80 ? 45.371 1.713 -10.262 1.00 60.47 80 ALA A O 1
ATOM 645 N N . ASP A 1 81 ? 45.496 -0.009 -11.737 1.00 52.38 81 ASP A N 1
ATOM 646 C CA . ASP A 1 81 ? 46.603 -0.797 -11.166 1.00 52.38 81 ASP A CA 1
ATOM 647 C C . ASP A 1 81 ? 47.874 -0.632 -12.022 1.00 52.38 81 ASP A C 1
ATOM 649 O O . ASP A 1 81 ? 48.986 -0.628 -11.444 1.00 52.38 81 ASP A O 1
#

Foldseek 3Di:
DDDPPDDDPDDPVVVVVVVLVVLCVVPNDPVSVVVCVVPPPPPDPVVVVCVVPPPPDDPVRVVVVVVVVVVVVVVVVVVVD

Secondary structure (DSSP, 8-state):
--STT---SS-HHHHHHHHHHHHHHHHHHHHHHHHHHHHS--SS-HHHHHHHHS-S--HHHHHHHHHHHHHHHHHHHHT--

Mean predicted aligned error: 15.51 Å

pLDDT: mean 79.13, std 16.1, range [42.34, 98.38]

Sequence (81 aa):
MVLAGQQFARSDATLRQHGYMALVEALGYADAIRFLTQISAGQGDYVEQQHHIVPDVSVDELYEQARQHWLDRQDRLRSAD